Protein AF-A0A918AZ86-F1 (afdb_monomer_lite)

Organism: NCBI:txid66904

Radius of gyration: 16.47 Å; chains: 1; bounding box: 36×24×50 Å

Foldseek 3Di:
DPPVLVVVLVVLVVVLLVLVVVLVVVCLVPQPLQDDPKDWDWDWDWDQDPQRKIKTKTWIKIWGAPDPPRPFTKIWIFIWMWIGHVQFIKTKTFTKIAGCQDFDPRHHGIDTQDMDIDTRHHPVVRSVSSVVVSVVCSPDPCRPPRSSVPPD

Sequence (152 aa):
MAHDDVLTFLRELDRLHDRLGRHTSELLLHTDGLGDDRELLHELRTDRRDDDAVRVTLLHRFVVPLAPGGEETHEVDFTAAVTVAEGSCTARVAVDVHLDAPVAALPEGPSVLWERRADGVDLDGALRFLASAVEELHGLEDPFGPLTTHHQ

Secondary structure (DSSP, 8-state):
--HHHHHHHHHHHHHHHHHHHHHHHHHHHH-GGG-TT-EEEEEEEEEE-TTS-EEEEEEEEEEEESSTTSSSEEEEEEEEEEEEETTEEEEEEEEEEEESS-BTTBPSEEEEEEEEEEEEE-HHHHHHHHHHHHHHHHT-S-SSGGGGGS--

pLDDT: mean 89.93, std 9.93, range [38.69, 98.5]

Structure (mmCIF, N/CA/C/O backbone):
data_AF-A0A918AZ86-F1
#
_entry.id   AF-A0A918AZ86-F1
#
loop_
_atom_site.group_PDB
_atom_site.id
_atom_site.type_symbol
_atom_site.label_atom_id
_atom_site.label_alt_id
_atom_site.label_comp_id
_atom_site.label_asym_id
_atom_site.label_entity_id
_atom_site.label_seq_id
_atom_site.pdbx_PDB_ins_code
_atom_site.Cartn_x
_atom_site.Cartn_y
_atom_site.Cartn_z
_atom_site.occupancy
_atom_site.B_iso_or_equiv
_atom_site.auth_seq_id
_atom_site.auth_comp_id
_atom_site.auth_asym_id
_atom_site.auth_atom_id
_atom_site.pdbx_PDB_model_num
ATOM 1 N N . MET A 1 1 ? -8.107 -3.233 24.195 1.00 62.75 1 MET A N 1
ATOM 2 C CA . MET A 1 1 ? -8.988 -3.866 23.193 1.00 62.75 1 MET A CA 1
ATOM 3 C C . MET A 1 1 ? -9.646 -5.075 23.814 1.00 62.75 1 MET A C 1
ATOM 5 O O . MET A 1 1 ? -8.964 -5.817 24.517 1.00 62.75 1 MET A O 1
ATOM 9 N N . ALA A 1 2 ? -10.945 -5.250 23.591 1.00 75.62 2 ALA A N 1
ATOM 10 C CA . ALA A 1 2 ? -11.615 -6.500 23.915 1.00 75.62 2 ALA A CA 1
ATOM 11 C C . ALA A 1 2 ? -11.143 -7.602 22.947 1.00 75.62 2 ALA A C 1
ATOM 13 O O . ALA A 1 2 ? -10.646 -7.317 21.859 1.00 75.62 2 ALA A O 1
ATOM 14 N N . HIS A 1 3 ? -11.274 -8.869 23.341 1.00 76.88 3 HIS A N 1
ATOM 15 C CA . HIS A 1 3 ? -10.870 -10.010 22.510 1.00 76.88 3 HIS A CA 1
ATOM 16 C C . HIS A 1 3 ? -11.559 -10.010 21.130 1.00 76.88 3 HIS A C 1
ATOM 18 O O . HIS A 1 3 ? -10.922 -10.304 20.119 1.00 76.88 3 HIS A O 1
ATOM 24 N N . ASP A 1 4 ? -12.827 -9.598 21.085 1.00 82.69 4 ASP A N 1
ATOM 25 C CA . ASP A 1 4 ? -13.621 -9.520 1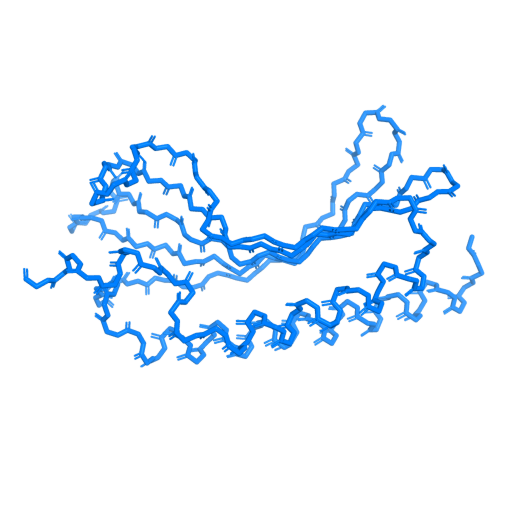9.854 1.00 82.69 4 ASP A CA 1
ATOM 26 C C . ASP A 1 4 ? -13.116 -8.440 18.882 1.00 82.69 4 ASP A C 1
ATOM 28 O O . ASP A 1 4 ? -13.157 -8.642 17.665 1.00 82.69 4 ASP A O 1
ATOM 32 N N . ASP A 1 5 ? -12.566 -7.335 19.399 1.00 80.50 5 ASP A N 1
ATOM 33 C CA . ASP A 1 5 ? -11.978 -6.267 18.579 1.00 80.50 5 ASP A CA 1
ATOM 34 C C . ASP A 1 5 ? -10.735 -6.781 17.843 1.00 80.50 5 ASP A C 1
ATOM 36 O O . ASP A 1 5 ? -10.550 -6.524 16.656 1.00 80.50 5 ASP A O 1
ATOM 40 N N . VAL A 1 6 ? -9.903 -7.568 18.536 1.00 84.75 6 VAL A N 1
ATOM 41 C CA . VAL A 1 6 ? -8.686 -8.165 17.964 1.00 84.75 6 VAL A CA 1
ATOM 42 C C . VAL A 1 6 ? -9.037 -9.193 16.891 1.00 84.75 6 VAL A C 1
ATOM 44 O O . VAL A 1 6 ? -8.425 -9.206 15.826 1.00 84.75 6 VAL A O 1
ATOM 47 N N . LEU A 1 7 ? -10.037 -10.044 17.133 1.00 88.56 7 LEU A N 1
ATOM 48 C CA . LEU A 1 7 ? -10.481 -11.015 16.131 1.00 88.56 7 LEU A CA 1
ATOM 49 C C . LEU A 1 7 ? -11.070 -10.337 14.893 1.00 88.56 7 LEU A C 1
ATOM 51 O O . LEU A 1 7 ? -10.826 -10.789 13.775 1.00 88.56 7 LEU A O 1
ATOM 55 N N . THR A 1 8 ? -11.838 -9.265 15.082 1.00 88.69 8 THR A N 1
ATOM 56 C CA . THR A 1 8 ? -12.390 -8.476 13.974 1.00 88.69 8 THR A CA 1
ATOM 57 C C . THR A 1 8 ? -11.266 -7.837 13.168 1.00 88.69 8 THR A C 1
ATOM 59 O O . THR A 1 8 ? -11.220 -8.000 11.954 1.00 88.69 8 THR A O 1
ATOM 62 N N . PHE A 1 9 ? -10.304 -7.216 13.848 1.00 90.62 9 PHE A N 1
ATOM 63 C CA . PHE A 1 9 ? -9.119 -6.632 13.232 1.00 90.62 9 PHE A CA 1
ATOM 64 C C . PHE A 1 9 ? -8.341 -7.633 12.371 1.00 90.62 9 PHE A C 1
ATOM 66 O O . PHE A 1 9 ? -8.083 -7.368 11.200 1.00 90.62 9 PHE A O 1
ATOM 73 N N . LEU A 1 10 ? -8.014 -8.807 12.920 1.00 91.50 10 LEU A N 1
ATOM 74 C CA . LEU A 1 10 ? -7.269 -9.835 12.191 1.00 91.50 10 LEU A CA 1
ATOM 75 C C . LEU A 1 10 ? -8.037 -10.349 10.967 1.00 91.50 10 LEU A C 1
ATOM 77 O O . LEU A 1 10 ? -7.436 -10.562 9.921 1.00 91.50 10 LEU A O 1
ATOM 81 N N . ARG A 1 11 ? -9.362 -10.510 11.072 1.00 93.38 11 ARG A N 1
ATOM 82 C CA . ARG A 1 11 ? -10.206 -10.927 9.941 1.00 93.38 11 ARG A CA 1
ATOM 83 C C . ARG A 1 11 ? -10.263 -9.880 8.836 1.00 93.38 11 ARG A C 1
ATOM 85 O O . ARG A 1 11 ? -10.269 -10.245 7.666 1.00 93.38 11 ARG A O 1
ATOM 92 N N . GLU A 1 12 ? -10.339 -8.601 9.188 1.00 93.81 12 GLU A N 1
ATOM 93 C CA . GLU A 1 12 ? -10.327 -7.535 8.186 1.00 93.81 12 GLU A CA 1
ATOM 94 C C . GLU A 1 12 ? -8.958 -7.423 7.509 1.00 93.81 12 GLU A C 1
ATOM 96 O O . GLU A 1 12 ? -8.897 -7.294 6.290 1.00 93.81 12 GLU A O 1
ATOM 101 N N . LEU A 1 13 ? -7.858 -7.566 8.255 1.00 93.50 13 LEU A N 1
ATOM 102 C CA . LEU A 1 13 ? -6.519 -7.614 7.661 1.00 93.50 13 LEU A CA 1
ATOM 103 C C . LEU A 1 13 ? -6.340 -8.792 6.699 1.00 93.50 13 LEU A C 1
ATOM 105 O O . LEU A 1 13 ? -5.815 -8.595 5.609 1.00 93.50 13 LEU A O 1
ATOM 109 N N . ASP A 1 14 ? -6.800 -9.985 7.074 1.00 93.38 14 ASP A N 1
ATOM 110 C CA . ASP A 1 14 ? -6.757 -11.183 6.227 1.00 93.38 14 ASP A CA 1
ATOM 111 C C . ASP A 1 14 ? -7.518 -10.963 4.906 1.00 93.38 14 ASP A C 1
ATOM 113 O O . ASP A 1 14 ? -6.984 -11.168 3.818 1.00 93.38 14 ASP A O 1
ATOM 117 N N . ARG A 1 15 ? -8.728 -10.390 4.980 1.00 95.06 15 ARG A N 1
ATOM 118 C CA . ARG A 1 15 ? -9.521 -10.027 3.791 1.00 95.06 15 ARG A CA 1
ATOM 119 C C . ARG A 1 15 ? -8.824 -9.006 2.896 1.00 95.06 15 ARG A C 1
ATOM 121 O O . ARG A 1 15 ? -8.912 -9.108 1.671 1.00 95.06 15 ARG A O 1
ATOM 128 N N . LEU A 1 16 ? -8.182 -7.999 3.486 1.00 95.44 16 LEU A N 1
ATOM 129 C CA . LEU A 1 16 ? -7.429 -6.989 2.740 1.00 95.44 16 LEU A CA 1
ATOM 130 C C . LEU A 1 16 ? -6.195 -7.604 2.077 1.00 95.44 16 LEU A C 1
ATOM 132 O O . LEU A 1 16 ? -5.906 -7.277 0.926 1.00 95.44 16 LEU A O 1
ATOM 136 N N . HIS A 1 17 ? -5.513 -8.516 2.769 1.00 94.00 17 HIS A N 1
ATOM 137 C CA . HIS A 1 17 ? -4.347 -9.219 2.247 1.00 94.00 17 HIS A CA 1
ATOM 138 C C . HIS A 1 17 ? -4.715 -10.086 1.046 1.00 94.00 17 HIS A C 1
ATOM 140 O O . HIS A 1 17 ? -4.077 -9.981 0.003 1.00 94.00 17 HIS A O 1
ATOM 146 N N . ASP A 1 18 ? -5.803 -10.851 1.140 1.00 94.56 18 ASP A N 1
ATOM 147 C CA . ASP A 1 18 ? -6.318 -11.656 0.030 1.00 94.56 18 ASP A CA 1
ATOM 148 C C . ASP A 1 18 ? -6.724 -10.798 -1.174 1.00 94.56 18 ASP A C 1
ATOM 150 O O . ASP A 1 18 ? -6.485 -11.167 -2.328 1.00 94.56 18 ASP A O 1
ATOM 154 N N . ARG A 1 19 ? -7.348 -9.640 -0.925 1.00 94.56 19 ARG A N 1
ATOM 155 C CA . ARG A 1 19 ? -7.754 -8.704 -1.982 1.00 94.56 19 ARG A CA 1
ATOM 156 C C . ARG A 1 19 ? -6.553 -8.112 -2.708 1.00 94.56 19 ARG A C 1
ATOM 158 O O . ARG A 1 19 ? -6.515 -8.159 -3.938 1.00 94.56 19 ARG A O 1
ATOM 165 N N . LEU A 1 20 ? -5.573 -7.601 -1.964 1.00 94.06 20 LEU A N 1
ATOM 166 C CA . LEU A 1 20 ? -4.324 -7.101 -2.537 1.00 94.06 20 LEU A CA 1
ATOM 167 C C . LEU A 1 20 ? -3.541 -8.217 -3.230 1.00 94.06 20 LEU A C 1
ATOM 169 O O . LEU A 1 20 ? -3.019 -8.006 -4.320 1.00 94.06 20 LEU A O 1
ATOM 173 N N . GLY A 1 21 ? -3.508 -9.416 -2.648 1.00 93.31 21 GLY A N 1
ATOM 174 C CA . GLY A 1 21 ? -2.845 -10.593 -3.206 1.00 93.31 21 GLY A CA 1
ATOM 175 C C . GLY A 1 21 ? -3.419 -10.979 -4.556 1.00 93.31 21 GLY A C 1
ATOM 176 O O . GLY A 1 21 ? -2.672 -11.129 -5.520 1.00 93.31 21 GLY A O 1
ATOM 177 N N . ARG A 1 22 ? -4.748 -11.053 -4.657 1.00 93.75 22 ARG A N 1
ATOM 178 C CA . ARG A 1 22 ? -5.426 -11.316 -5.928 1.00 93.75 22 ARG A CA 1
ATOM 179 C C . ARG A 1 22 ? -5.138 -10.230 -6.955 1.00 93.75 22 ARG A C 1
ATOM 181 O O . ARG A 1 22 ? -4.719 -10.557 -8.056 1.00 93.75 22 ARG A O 1
ATOM 188 N N . HIS A 1 23 ? -5.317 -8.966 -6.582 1.00 93.81 23 HIS A N 1
ATOM 189 C CA . HIS A 1 23 ? -5.117 -7.847 -7.497 1.00 93.81 23 HIS A CA 1
ATOM 190 C C . HIS A 1 23 ? -3.676 -7.785 -8.023 1.00 93.81 23 HIS A C 1
ATOM 192 O O . HIS A 1 23 ? -3.449 -7.720 -9.225 1.00 93.81 23 HIS A O 1
ATOM 198 N N . THR A 1 24 ? -2.684 -7.886 -7.138 1.00 93.31 24 THR A N 1
ATOM 199 C CA . THR A 1 24 ? -1.269 -7.889 -7.540 1.00 93.31 24 THR A CA 1
ATOM 200 C C . THR A 1 24 ? -0.896 -9.134 -8.344 1.00 93.31 24 THR A C 1
ATOM 202 O O . THR A 1 24 ? -0.132 -9.031 -9.296 1.00 93.31 24 THR A O 1
ATOM 205 N N . SER A 1 25 ? -1.491 -10.295 -8.066 1.00 92.56 25 SER A N 1
ATOM 206 C CA . SER A 1 25 ? -1.305 -11.483 -8.913 1.00 92.56 25 SER A CA 1
ATOM 207 C C . SER A 1 25 ? -1.894 -11.292 -10.315 1.00 92.56 25 SE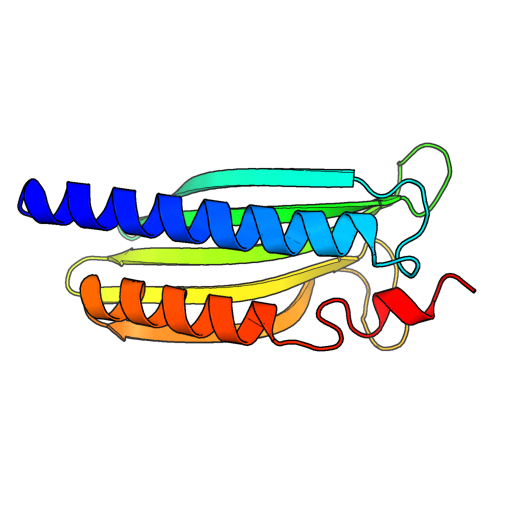R A C 1
ATOM 209 O O . SER A 1 25 ? -1.280 -11.692 -11.300 1.00 92.56 25 SER A O 1
ATOM 211 N N . GLU A 1 26 ? -3.064 -10.660 -10.432 1.00 91.31 26 GLU A N 1
ATOM 212 C CA . GLU A 1 26 ? -3.663 -10.314 -11.727 1.00 91.31 26 GLU A CA 1
ATOM 213 C C . GLU A 1 26 ? -2.769 -9.332 -12.496 1.00 91.31 26 GLU A C 1
ATOM 215 O O . GLU A 1 26 ? -2.488 -9.547 -13.675 1.00 91.31 26 GLU A O 1
ATOM 220 N N . LEU A 1 27 ? -2.237 -8.311 -11.819 1.00 90.25 27 LEU A N 1
ATOM 221 C CA . LEU A 1 27 ? -1.270 -7.383 -12.405 1.00 90.25 27 LEU A CA 1
ATOM 222 C C . LEU A 1 27 ? 0.010 -8.093 -12.862 1.00 90.25 27 LEU A C 1
ATOM 224 O O . LEU A 1 27 ? 0.501 -7.792 -13.947 1.00 90.25 27 LEU A O 1
ATOM 228 N N . LEU A 1 28 ? 0.522 -9.064 -12.100 1.00 86.62 28 LEU A N 1
ATOM 229 C CA . LEU A 1 28 ? 1.687 -9.857 -12.499 1.00 86.62 28 LEU A CA 1
ATOM 230 C C . LEU A 1 28 ? 1.438 -10.605 -13.810 1.00 86.62 28 LEU A C 1
ATOM 232 O O . LEU A 1 28 ? 2.326 -10.652 -14.656 1.00 86.62 28 LEU A O 1
ATOM 236 N N . LEU A 1 29 ? 0.243 -11.167 -13.988 1.00 85.12 29 LEU A N 1
ATOM 237 C CA . LEU A 1 29 ? -0.114 -11.969 -15.159 1.00 85.12 29 LEU A CA 1
ATOM 238 C C . LEU A 1 29 ? -0.452 -11.135 -16.400 1.00 85.12 29 LEU A C 1
ATOM 240 O O . LEU A 1 29 ? -0.353 -11.652 -17.510 1.00 85.12 29 LEU A O 1
ATOM 244 N N . HIS A 1 30 ? -0.886 -9.886 -16.222 1.00 81.69 30 HIS A N 1
ATOM 245 C CA . HIS A 1 30 ? -1.458 -9.077 -17.304 1.00 81.69 30 HIS A CA 1
ATOM 246 C C . HIS A 1 30 ? -0.693 -7.786 -17.615 1.00 81.69 30 HIS A C 1
ATOM 248 O O . HIS A 1 30 ? -0.992 -7.134 -18.614 1.00 81.69 30 HIS A O 1
ATOM 254 N N . THR A 1 31 ? 0.292 -7.410 -16.797 1.00 78.25 31 THR A N 1
ATOM 255 C CA . THR A 1 31 ? 1.120 -6.222 -17.042 1.00 78.25 31 THR A CA 1
ATOM 256 C C . THR A 1 31 ? 2.378 -6.596 -17.814 1.00 78.25 31 THR A C 1
ATOM 258 O O . THR A 1 31 ? 3.415 -6.870 -17.220 1.00 78.25 31 THR A O 1
ATOM 261 N N . ASP A 1 32 ? 2.320 -6.557 -19.142 1.00 70.31 32 ASP A N 1
ATOM 262 C CA . ASP A 1 32 ? 3.489 -6.845 -19.993 1.00 70.31 32 ASP A CA 1
ATOM 263 C C . ASP A 1 32 ? 4.584 -5.761 -19.910 1.00 70.31 32 ASP A C 1
ATOM 265 O O . ASP A 1 32 ? 5.728 -5.984 -20.296 1.00 70.31 32 ASP A O 1
ATOM 269 N N . GLY A 1 33 ? 4.256 -4.583 -19.368 1.00 72.50 33 GLY A N 1
ATOM 270 C CA . GLY A 1 33 ? 5.140 -3.416 -19.339 1.00 72.50 33 GLY A CA 1
ATOM 271 C C . GLY A 1 33 ? 6.301 -3.468 -18.342 1.00 72.50 33 GLY A C 1
ATOM 272 O O . GLY A 1 33 ? 7.101 -2.547 -18.358 1.00 72.50 33 GLY A O 1
ATOM 273 N N . LEU A 1 34 ? 6.404 -4.487 -17.481 1.00 74.38 34 LEU A N 1
ATOM 274 C CA . LEU A 1 34 ? 7.433 -4.582 -16.426 1.00 74.38 34 LEU A CA 1
ATOM 275 C C . LEU A 1 34 ? 8.540 -5.609 -16.729 1.00 74.38 34 LEU A C 1
ATOM 277 O O . LEU A 1 34 ? 9.335 -5.927 -15.851 1.00 74.38 34 LEU A O 1
ATOM 281 N N . GLY A 1 35 ? 8.576 -6.161 -17.945 1.00 74.81 35 GLY A N 1
ATOM 282 C CA . GLY A 1 35 ? 9.545 -7.190 -18.339 1.00 74.81 35 GLY A CA 1
ATOM 283 C C . GLY A 1 35 ? 9.207 -8.596 -17.824 1.00 74.81 35 GLY A C 1
ATOM 284 O O . GLY A 1 35 ? 8.423 -8.766 -16.891 1.00 74.81 35 GLY A O 1
ATOM 285 N N . ASP A 1 36 ? 9.767 -9.620 -18.468 1.00 76.81 36 ASP A N 1
ATOM 286 C CA . ASP A 1 36 ? 9.349 -11.021 -18.288 1.00 76.81 36 ASP A CA 1
ATOM 287 C C . ASP A 1 36 ? 9.884 -11.682 -17.005 1.00 76.81 36 ASP A C 1
ATOM 289 O O . ASP A 1 36 ? 9.255 -12.600 -16.484 1.00 76.81 36 ASP A O 1
ATOM 293 N N . ASP A 1 37 ? 11.002 -11.192 -16.462 1.00 81.50 37 ASP A N 1
ATOM 294 C CA . ASP A 1 37 ? 11.682 -11.769 -15.288 1.00 81.50 37 ASP A CA 1
ATOM 295 C C . ASP A 1 37 ? 11.206 -11.168 -13.950 1.00 81.50 37 ASP A C 1
ATOM 297 O O . ASP A 1 37 ? 11.876 -11.278 -12.923 1.00 81.50 37 ASP A O 1
ATOM 301 N N . ARG A 1 38 ? 10.056 -10.489 -13.955 1.00 85.69 38 ARG A N 1
ATOM 302 C CA . ARG A 1 38 ? 9.479 -9.857 -12.764 1.00 85.69 38 ARG A CA 1
ATOM 303 C C . ARG A 1 38 ? 8.984 -10.892 -11.751 1.00 85.69 38 ARG A C 1
ATOM 305 O O . ARG A 1 38 ? 8.300 -11.856 -12.100 1.00 85.69 38 ARG A O 1
ATOM 312 N N . GLU A 1 39 ? 9.247 -10.637 -10.476 1.00 91.06 39 GLU A N 1
ATOM 313 C CA . GLU A 1 39 ? 8.794 -11.470 -9.360 1.00 91.06 39 GLU A CA 1
ATOM 314 C C . GLU A 1 39 ? 7.775 -10.729 -8.493 1.00 91.06 39 GLU A C 1
ATOM 316 O O . GLU A 1 39 ? 7.803 -9.503 -8.406 1.00 91.06 39 GLU A O 1
ATOM 321 N N . LEU A 1 40 ? 6.888 -11.475 -7.827 1.00 93.06 40 LEU A N 1
ATOM 322 C CA . LEU A 1 40 ? 5.919 -10.939 -6.871 1.00 93.06 40 LEU A CA 1
ATOM 323 C C . LEU A 1 40 ? 6.085 -11.620 -5.513 1.00 93.06 40 LEU A C 1
ATOM 325 O O . LEU A 1 40 ? 5.984 -12.842 -5.395 1.00 93.06 40 LEU A O 1
ATOM 329 N N . LEU A 1 41 ? 6.297 -10.809 -4.483 1.00 94.25 41 LEU A N 1
ATOM 330 C CA . LEU A 1 41 ? 6.423 -11.228 -3.093 1.00 94.25 41 LEU A CA 1
ATOM 331 C C . LEU A 1 41 ? 5.235 -10.718 -2.279 1.00 94.25 41 LEU A C 1
ATOM 333 O O . LEU A 1 41 ? 4.747 -9.608 -2.491 1.00 94.25 41 LEU A O 1
ATOM 337 N N . HIS A 1 42 ? 4.795 -11.517 -1.311 1.00 94.12 42 HIS A N 1
ATOM 338 C CA . HIS A 1 42 ? 3.700 -11.187 -0.404 1.00 94.12 42 HIS A CA 1
ATOM 339 C C . HIS A 1 42 ? 4.173 -11.305 1.037 1.00 94.12 42 HIS A C 1
ATOM 341 O O . HIS A 1 42 ? 4.733 -12.330 1.425 1.00 94.12 42 HIS A O 1
ATOM 347 N N . GLU A 1 43 ? 3.929 -10.277 1.841 1.00 94.44 43 GLU A N 1
ATOM 348 C CA . GLU A 1 43 ? 4.397 -10.243 3.218 1.00 94.44 43 GLU A CA 1
ATOM 349 C C . GLU A 1 43 ? 3.417 -9.517 4.144 1.00 94.44 43 GLU A C 1
ATOM 351 O O . GLU A 1 43 ? 2.849 -8.479 3.806 1.00 94.44 43 GLU A O 1
ATOM 356 N N . LEU A 1 44 ? 3.256 -10.057 5.351 1.00 93.50 44 LEU A N 1
ATOM 357 C CA . LEU A 1 44 ? 2.613 -9.394 6.479 1.00 93.50 44 LEU A CA 1
ATOM 358 C C . LEU A 1 44 ? 3.702 -9.009 7.482 1.00 93.50 44 LEU A C 1
ATOM 360 O O . LEU A 1 44 ? 4.287 -9.873 8.134 1.00 93.50 44 LEU A O 1
ATOM 364 N N . ARG A 1 45 ? 3.950 -7.709 7.632 1.00 94.56 45 ARG A N 1
ATOM 365 C CA . ARG A 1 45 ? 4.933 -7.159 8.573 1.00 94.56 45 ARG A CA 1
ATOM 366 C C . ARG A 1 45 ? 4.244 -6.577 9.792 1.00 94.56 45 ARG A C 1
ATOM 368 O O . ARG A 1 45 ? 3.196 -5.943 9.679 1.00 94.56 45 ARG A O 1
ATOM 375 N N . THR A 1 46 ? 4.842 -6.779 10.960 1.00 94.06 46 THR A N 1
ATOM 376 C CA . THR A 1 46 ? 4.430 -6.118 12.201 1.00 94.06 46 THR A CA 1
ATOM 377 C C . THR A 1 46 ? 5.651 -5.500 12.857 1.00 94.06 46 THR A C 1
ATOM 379 O O . THR A 1 46 ? 6.547 -6.218 13.291 1.00 94.06 46 THR A O 1
ATOM 382 N N . ASP A 1 47 ? 5.652 -4.178 12.960 1.00 94.75 47 ASP A N 1
ATOM 383 C CA . ASP A 1 47 ? 6.760 -3.399 13.495 1.00 94.75 47 ASP A CA 1
ATOM 384 C C . ASP A 1 47 ? 6.299 -2.625 14.728 1.00 94.75 47 ASP A C 1
ATOM 386 O O . ASP A 1 47 ? 5.268 -1.944 14.706 1.00 94.75 47 ASP A O 1
ATOM 390 N N . ARG A 1 48 ? 7.079 -2.695 15.807 1.00 92.12 48 ARG A N 1
ATOM 391 C CA . ARG A 1 48 ? 6.911 -1.798 16.954 1.00 92.12 48 ARG A CA 1
ATOM 392 C C . ARG A 1 48 ? 7.739 -0.542 16.712 1.00 92.12 48 ARG A C 1
ATOM 394 O O . ARG A 1 48 ? 8.913 -0.642 16.369 1.00 92.12 48 ARG A O 1
ATOM 401 N N . ARG A 1 49 ? 7.121 0.622 16.877 1.00 88.81 49 ARG A N 1
ATOM 402 C CA . ARG A 1 49 ? 7.766 1.929 16.743 1.00 88.81 49 ARG A CA 1
ATOM 403 C C . ARG A 1 49 ? 8.299 2.427 18.084 1.00 88.81 49 ARG A C 1
ATOM 405 O O . ARG A 1 49 ? 7.922 1.924 19.141 1.00 88.81 49 ARG A O 1
ATOM 412 N N . ASP A 1 50 ? 9.170 3.431 18.017 1.00 85.31 50 ASP A N 1
ATOM 413 C CA . ASP A 1 50 ? 9.822 4.038 19.186 1.00 85.31 50 ASP A CA 1
ATOM 414 C C . ASP A 1 50 ? 8.833 4.714 20.151 1.00 85.31 50 ASP A C 1
ATOM 416 O O . ASP A 1 50 ? 9.124 4.868 21.333 1.00 85.31 50 ASP A O 1
ATOM 420 N N . ASP A 1 51 ? 7.655 5.101 19.658 1.00 86.38 51 ASP A N 1
ATOM 421 C CA . ASP A 1 51 ? 6.546 5.694 20.413 1.00 86.38 51 ASP A CA 1
ATOM 422 C C . ASP A 1 51 ? 5.557 4.645 20.957 1.00 86.38 51 ASP A C 1
ATOM 424 O O . ASP A 1 51 ? 4.413 4.970 21.266 1.00 86.38 51 ASP A O 1
ATOM 428 N N . ASP A 1 52 ? 5.982 3.380 21.039 1.00 88.50 52 ASP A N 1
ATOM 429 C CA . ASP A 1 52 ? 5.165 2.216 21.402 1.00 88.50 52 ASP A CA 1
ATOM 430 C C . ASP A 1 52 ? 3.97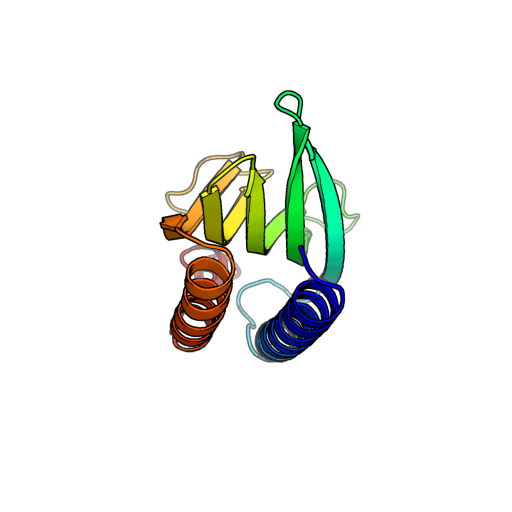8 1.927 20.466 1.00 88.50 52 ASP A C 1
ATOM 432 O O . ASP A 1 52 ? 3.221 0.978 20.704 1.00 88.50 52 ASP A O 1
ATOM 436 N N . ALA A 1 53 ? 3.839 2.663 19.360 1.00 93.19 53 ALA A N 1
ATOM 437 C CA . ALA A 1 53 ? 2.844 2.350 18.351 1.00 93.19 53 ALA A CA 1
ATOM 438 C C . ALA A 1 53 ? 3.192 1.041 17.630 1.00 93.19 53 ALA A C 1
ATOM 440 O O . ALA A 1 53 ? 4.357 0.710 17.390 1.00 93.19 53 ALA A O 1
ATOM 441 N N . VAL A 1 54 ? 2.166 0.294 17.234 1.00 94.69 54 VAL A N 1
ATOM 442 C CA . VAL A 1 54 ? 2.324 -0.941 16.460 1.00 94.69 54 VAL A CA 1
ATOM 443 C C . VAL A 1 54 ? 1.851 -0.690 15.042 1.00 94.69 54 VAL A C 1
ATOM 445 O O . VAL A 1 54 ? 0.688 -0.354 14.823 1.00 94.69 54 VAL A O 1
ATOM 448 N N . ARG A 1 55 ? 2.741 -0.869 14.069 1.00 96.25 55 ARG A N 1
ATOM 449 C CA . ARG A 1 55 ? 2.404 -0.845 12.649 1.00 96.25 55 ARG A CA 1
ATOM 450 C C . ARG A 1 55 ? 2.231 -2.265 12.141 1.00 96.25 55 ARG A C 1
ATOM 452 O O . ARG A 1 55 ? 3.147 -3.069 12.247 1.00 96.25 55 ARG A O 1
ATOM 459 N N . VAL A 1 56 ? 1.096 -2.536 11.517 1.00 96.69 56 VAL A N 1
ATOM 460 C CA . VAL A 1 56 ? 0.872 -3.736 10.713 1.00 96.69 56 VAL A CA 1
ATOM 461 C C . VAL A 1 56 ? 0.827 -3.319 9.250 1.00 96.69 56 VAL A C 1
ATOM 463 O O . VAL A 1 56 ? 0.116 -2.373 8.910 1.00 96.69 56 VAL A O 1
ATOM 466 N N . THR A 1 57 ? 1.599 -3.987 8.397 1.00 97.62 57 THR A N 1
ATOM 467 C CA . THR A 1 57 ? 1.699 -3.688 6.963 1.00 97.62 57 THR A CA 1
ATOM 468 C C . THR A 1 57 ? 1.476 -4.954 6.150 1.00 97.62 57 THR A C 1
ATOM 470 O O . THR A 1 57 ? 2.181 -5.941 6.332 1.00 97.62 57 THR A O 1
ATOM 473 N N . LEU A 1 58 ? 0.520 -4.896 5.232 1.00 97.69 58 LEU A N 1
ATOM 474 C CA . LEU A 1 58 ? 0.355 -5.832 4.129 1.00 97.69 58 LEU A CA 1
ATOM 475 C C . LEU A 1 58 ? 1.191 -5.298 2.972 1.00 97.69 58 LEU A C 1
ATOM 477 O O . LEU A 1 58 ? 0.939 -4.183 2.515 1.00 97.69 58 LEU A O 1
ATOM 481 N N . LEU A 1 59 ? 2.196 -6.052 2.548 1.00 96.94 59 LEU A N 1
ATOM 482 C CA . LEU A 1 59 ? 3.119 -5.687 1.483 1.00 96.94 59 LEU A CA 1
ATOM 483 C C . LEU A 1 59 ? 3.008 -6.692 0.340 1.00 96.94 59 LEU A C 1
ATOM 485 O O . LEU A 1 59 ? 3.118 -7.899 0.546 1.00 96.94 59 LEU A O 1
ATOM 489 N N . HIS A 1 60 ? 2.830 -6.173 -0.867 1.00 97.25 60 HIS A N 1
ATOM 490 C CA . HIS A 1 60 ? 2.866 -6.933 -2.104 1.00 97.25 60 HIS A CA 1
ATOM 491 C C . HIS A 1 60 ? 3.880 -6.251 -3.022 1.00 97.25 60 HIS A C 1
ATOM 493 O O . HIS A 1 60 ? 3.631 -5.148 -3.503 1.00 97.25 60 HIS A O 1
ATOM 499 N N . ARG A 1 61 ? 5.048 -6.870 -3.189 1.00 96.44 61 ARG A N 1
ATOM 500 C CA . ARG A 1 61 ? 6.215 -6.266 -3.834 1.00 96.44 61 ARG A CA 1
ATOM 501 C C . ARG A 1 61 ? 6.484 -6.908 -5.178 1.00 96.44 61 ARG A C 1
ATOM 503 O O . ARG A 1 61 ? 6.722 -8.111 -5.233 1.00 96.44 61 ARG A O 1
ATOM 510 N N . PHE A 1 62 ? 6.530 -6.093 -6.219 1.00 94.62 62 PHE A N 1
ATOM 511 C CA . PHE A 1 62 ? 7.134 -6.468 -7.485 1.00 94.62 62 PHE A CA 1
ATOM 512 C C . PHE A 1 62 ? 8.626 -6.191 -7.438 1.00 94.62 62 PHE A C 1
ATOM 514 O O . PHE A 1 62 ? 9.020 -5.092 -7.059 1.00 94.62 62 PHE A O 1
ATOM 521 N N . VAL A 1 63 ? 9.434 -7.164 -7.843 1.00 93.19 63 VAL A N 1
ATOM 522 C CA . VAL A 1 63 ? 10.867 -6.986 -8.085 1.00 93.19 63 VAL A CA 1
ATOM 523 C C . VAL A 1 63 ? 11.093 -7.128 -9.581 1.00 93.19 63 VAL A C 1
ATOM 525 O O . VAL A 1 63 ? 10.746 -8.152 -10.167 1.00 93.19 63 VAL A O 1
ATOM 528 N N . VAL A 1 64 ? 11.635 -6.086 -10.201 1.00 90.38 64 VAL A N 1
ATOM 529 C CA . VAL A 1 64 ? 11.856 -5.990 -11.645 1.00 90.38 64 VAL A CA 1
ATOM 530 C C . VAL A 1 64 ? 13.360 -5.902 -11.906 1.00 90.38 64 VAL A C 1
ATOM 532 O O . VAL A 1 64 ? 13.956 -4.853 -11.654 1.00 90.38 64 VAL A O 1
ATOM 535 N N . PRO A 1 65 ? 14.004 -6.980 -12.378 1.00 88.06 65 PRO A N 1
ATOM 536 C CA . PRO A 1 65 ? 15.424 -6.958 -12.714 1.00 88.06 65 PRO A CA 1
ATOM 537 C C . PRO A 1 65 ? 15.720 -6.029 -13.897 1.00 88.06 65 PRO A C 1
ATOM 539 O O . PRO A 1 65 ? 15.020 -6.062 -14.908 1.00 88.06 65 PRO A O 1
ATOM 542 N N . LEU A 1 66 ? 16.796 -5.242 -13.804 1.00 83.94 66 LEU A N 1
ATOM 543 C CA . LEU A 1 66 ? 17.249 -4.376 -14.904 1.00 83.94 66 LEU A CA 1
ATOM 544 C C . LEU A 1 66 ? 18.214 -5.066 -15.865 1.00 83.94 66 LEU A C 1
ATOM 546 O O . LEU A 1 66 ? 18.327 -4.683 -17.030 1.00 83.94 66 LEU A O 1
ATOM 550 N N . ALA A 1 67 ? 18.917 -6.086 -15.381 1.00 78.88 67 ALA A N 1
ATOM 551 C CA . ALA A 1 67 ? 19.880 -6.841 -16.159 1.00 78.88 67 ALA A CA 1
ATOM 552 C C . ALA A 1 67 ? 19.827 -8.337 -15.810 1.00 78.88 67 ALA A C 1
ATOM 554 O O . ALA A 1 67 ? 19.536 -8.701 -14.663 1.00 78.88 67 ALA A O 1
ATOM 555 N N . PRO A 1 68 ? 20.180 -9.219 -16.766 1.00 69.31 68 PRO A N 1
ATOM 556 C CA . PRO A 1 68 ? 20.359 -10.638 -16.491 1.00 69.31 68 PRO A CA 1
ATOM 557 C C . PRO A 1 68 ? 21.429 -10.830 -15.408 1.00 69.31 68 PRO A C 1
ATOM 559 O O . PRO A 1 68 ? 22.595 -10.502 -15.622 1.00 69.31 68 PRO A O 1
ATOM 562 N N . GLY A 1 69 ? 21.036 -11.356 -14.248 1.00 69.81 69 GLY A N 1
ATOM 563 C CA . GLY A 1 69 ? 21.921 -11.524 -13.088 1.00 69.81 69 GLY A CA 1
ATOM 564 C C . GLY A 1 69 ? 21.460 -10.796 -11.823 1.00 69.81 69 GLY A C 1
ATOM 565 O O . GLY A 1 69 ? 21.949 -11.137 -10.751 1.00 69.81 69 GLY A O 1
ATOM 566 N N . GLY A 1 70 ? 20.492 -9.875 -11.926 1.00 64.88 70 GLY A N 1
ATOM 567 C CA . GLY A 1 70 ? 19.739 -9.349 -10.778 1.00 64.88 70 GLY A CA 1
ATOM 568 C C . GLY A 1 70 ? 20.521 -8.461 -9.805 1.00 64.88 70 GLY A C 1
ATOM 569 O O . GLY A 1 70 ? 20.096 -8.316 -8.665 1.00 64.88 70 GLY A O 1
ATOM 570 N N . GLU A 1 71 ? 21.659 -7.892 -10.214 1.00 77.38 71 GLU A N 1
ATOM 571 C CA . GLU A 1 71 ? 22.428 -6.979 -9.348 1.00 77.38 71 GLU A CA 1
ATOM 572 C C . GLU A 1 71 ? 21.731 -5.622 -9.154 1.00 77.38 71 GLU A C 1
ATOM 574 O O . GLU A 1 71 ? 21.894 -5.010 -8.103 1.00 77.38 71 GLU A O 1
ATOM 579 N N . GLU A 1 72 ? 20.931 -5.190 -10.133 1.00 84.38 72 GLU A N 1
ATOM 580 C CA . GLU A 1 72 ? 20.129 -3.963 -10.086 1.00 84.38 72 GLU A CA 1
ATOM 581 C C . GLU A 1 72 ? 18.655 -4.300 -10.332 1.00 84.38 72 GLU A C 1
ATOM 583 O O . GLU A 1 72 ? 18.310 -5.039 -11.267 1.00 84.38 72 GLU A O 1
ATOM 588 N N . THR A 1 73 ? 17.780 -3.753 -9.492 1.00 90.00 73 THR A N 1
ATOM 589 C CA . THR A 1 73 ? 16.344 -4.024 -9.510 1.00 90.00 73 THR A CA 1
ATOM 590 C C . THR A 1 73 ? 15.519 -2.755 -9.307 1.00 90.00 73 THR A C 1
ATOM 592 O O . THR A 1 73 ? 15.946 -1.756 -8.734 1.00 90.00 73 THR A O 1
ATOM 595 N N . HIS A 1 74 ? 14.293 -2.766 -9.802 1.00 92.62 74 HIS A N 1
ATOM 596 C CA . HIS A 1 74 ? 13.267 -1.825 -9.380 1.00 92.62 74 HIS A CA 1
ATOM 597 C C . HIS A 1 74 ? 12.274 -2.559 -8.496 1.00 92.62 74 HIS A C 1
ATOM 599 O O . HIS A 1 74 ? 11.817 -3.648 -8.843 1.00 92.62 74 HIS A O 1
ATOM 605 N N . GLU A 1 75 ? 11.922 -1.961 -7.365 1.00 95.00 75 GLU A N 1
ATOM 606 C CA . GLU A 1 75 ? 10.900 -2.498 -6.477 1.00 95.00 75 GLU A CA 1
ATOM 607 C C . GLU A 1 75 ? 9.642 -1.638 -6.552 1.00 95.00 75 GLU A C 1
ATOM 609 O O . GLU A 1 75 ? 9.719 -0.416 -6.418 1.00 95.00 75 GLU A O 1
ATOM 614 N N . VAL A 1 76 ? 8.479 -2.266 -6.726 1.00 95.69 76 VAL A N 1
ATOM 615 C CA . VAL A 1 76 ? 7.175 -1.595 -6.634 1.00 95.69 76 VAL A CA 1
ATOM 616 C C . VAL A 1 76 ? 6.356 -2.245 -5.530 1.00 95.69 76 VAL A C 1
ATOM 618 O O . VAL A 1 76 ? 5.966 -3.406 -5.628 1.00 95.69 76 VAL A O 1
ATOM 621 N N . ASP A 1 77 ? 6.071 -1.477 -4.490 1.00 97.19 77 ASP A N 1
ATOM 622 C CA . ASP A 1 77 ? 5.435 -1.924 -3.263 1.00 97.19 77 ASP A CA 1
ATOM 623 C C . ASP A 1 77 ? 3.985 -1.449 -3.203 1.00 97.19 77 ASP A C 1
ATOM 625 O O . ASP A 1 77 ? 3.697 -0.272 -2.987 1.00 97.19 77 ASP A O 1
ATOM 629 N N . PHE A 1 78 ? 3.055 -2.389 -3.307 1.00 97.75 78 PHE A N 1
ATOM 630 C CA . PHE A 1 78 ? 1.648 -2.172 -3.001 1.00 97.75 78 PHE A CA 1
ATOM 631 C C . PHE A 1 78 ? 1.459 -2.434 -1.512 1.00 97.75 78 PHE A C 1
ATOM 633 O O . PHE A 1 78 ? 1.586 -3.570 -1.043 1.00 97.75 7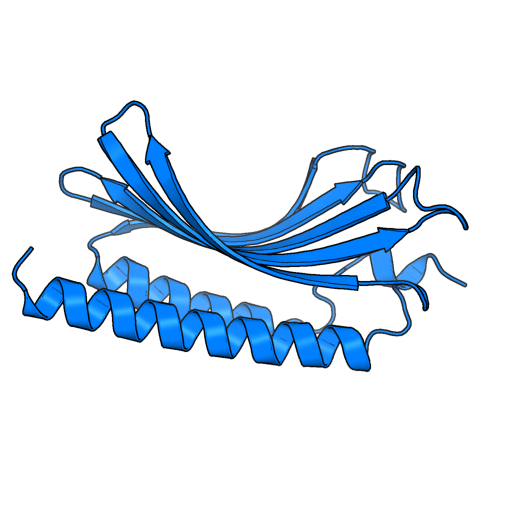8 PHE A O 1
ATOM 640 N N . THR A 1 79 ? 1.181 -1.377 -0.752 1.00 97.69 79 THR A N 1
ATOM 641 C CA . THR A 1 79 ? 1.072 -1.459 0.704 1.00 97.69 79 THR A CA 1
ATOM 642 C C . THR A 1 79 ? -0.304 -1.061 1.202 1.00 97.69 79 THR A C 1
ATOM 644 O O . THR A 1 79 ? -0.873 -0.068 0.761 1.00 97.69 79 THR A O 1
ATOM 647 N N . ALA A 1 80 ? -0.808 -1.800 2.189 1.00 98.12 80 ALA A N 1
ATOM 648 C CA . ALA A 1 80 ? -1.868 -1.352 3.084 1.00 98.12 80 ALA A CA 1
ATOM 649 C C . ALA A 1 80 ? -1.372 -1.492 4.521 1.00 98.12 80 ALA A C 1
ATOM 651 O O . ALA A 1 80 ? -1.018 -2.580 4.967 1.00 98.12 80 ALA A O 1
ATOM 652 N N . ALA A 1 81 ? -1.311 -0.384 5.247 1.00 97.62 81 ALA A N 1
ATOM 653 C CA . ALA A 1 81 ? -0.750 -0.337 6.583 1.00 97.62 81 ALA A CA 1
ATOM 654 C C . ALA A 1 81 ? -1.671 0.383 7.560 1.00 97.62 81 ALA A C 1
ATOM 656 O O . ALA A 1 81 ? -2.230 1.436 7.256 1.00 97.62 81 ALA A O 1
ATOM 657 N N . VAL A 1 82 ? -1.743 -0.145 8.774 1.00 97.38 82 VAL A N 1
ATOM 658 C CA . VAL A 1 82 ? -2.375 0.496 9.925 1.00 97.38 82 VAL A CA 1
ATOM 659 C C . VAL A 1 82 ? -1.345 0.630 11.032 1.00 97.38 82 VAL A C 1
ATOM 661 O O . VAL A 1 82 ? -0.613 -0.306 11.335 1.00 97.38 82 VAL A O 1
ATOM 664 N N . THR A 1 83 ? -1.256 1.814 11.619 1.00 96.81 83 THR A N 1
ATOM 665 C CA . THR A 1 83 ? -0.454 2.089 12.808 1.00 96.81 83 THR A CA 1
ATOM 666 C C . THR A 1 83 ? -1.404 2.387 13.952 1.00 96.81 83 THR A C 1
ATOM 668 O O . THR A 1 83 ? -2.184 3.332 13.867 1.00 96.81 83 THR A O 1
ATOM 671 N N . VAL A 1 84 ? -1.344 1.576 15.001 1.00 94.38 84 VAL A N 1
ATOM 672 C CA . VAL A 1 84 ? -2.157 1.704 16.209 1.00 94.38 84 VAL A CA 1
ATOM 673 C C . VAL A 1 84 ? -1.290 2.339 17.290 1.00 94.38 84 VAL A C 1
ATOM 675 O O . VAL A 1 84 ? -0.317 1.729 17.730 1.00 94.38 84 VAL A O 1
ATOM 678 N N . ALA A 1 85 ? -1.636 3.556 17.698 1.00 92.44 85 ALA A N 1
ATOM 679 C CA . ALA A 1 85 ? -0.998 4.285 18.789 1.00 92.44 85 ALA A CA 1
ATOM 680 C C . ALA A 1 85 ? -1.975 4.445 19.966 1.00 92.44 85 ALA A C 1
ATOM 682 O O . ALA A 1 85 ? -3.150 4.070 19.888 1.00 92.44 85 ALA A O 1
ATOM 683 N N . GLU A 1 86 ? -1.505 5.008 21.080 1.00 87.50 86 GLU A N 1
ATOM 684 C CA . GLU A 1 86 ? -2.381 5.297 22.213 1.00 87.50 86 GLU A CA 1
ATOM 685 C C . GLU A 1 86 ? -3.444 6.339 21.814 1.00 87.50 86 GLU A C 1
ATOM 687 O O . GLU A 1 86 ? -3.142 7.481 21.472 1.00 87.50 86 GLU A O 1
ATOM 692 N N . GLY A 1 87 ? -4.714 5.928 21.820 1.00 85.62 87 GLY A N 1
ATOM 693 C CA . GLY A 1 87 ? -5.863 6.807 21.587 1.00 85.62 87 GLY A CA 1
ATOM 694 C C . GLY A 1 87 ? -6.192 7.134 20.126 1.00 85.62 87 GLY A C 1
ATOM 695 O O . GLY A 1 87 ? -7.233 7.742 19.887 1.00 85.62 87 GLY A O 1
ATOM 696 N N . SER A 1 88 ? -5.376 6.730 19.147 1.00 93.94 88 SER A N 1
ATOM 697 C CA . SER A 1 88 ? -5.692 6.924 17.724 1.00 93.94 88 SER A CA 1
ATOM 698 C C . SER A 1 88 ? -4.941 5.963 16.802 1.00 93.94 88 SER A C 1
ATOM 700 O O . SER A 1 88 ? -3.954 5.334 17.184 1.00 93.94 88 SER A O 1
ATOM 702 N N . CYS A 1 89 ? -5.430 5.846 15.573 1.00 95.81 89 CYS A N 1
ATOM 703 C CA . CYS A 1 89 ? -4.839 5.066 14.500 1.00 95.81 89 CYS A CA 1
ATOM 704 C C . CYS A 1 89 ? -4.526 5.957 13.291 1.00 95.81 89 CYS A C 1
ATOM 706 O O . CYS A 1 89 ? -5.231 6.926 12.996 1.00 95.81 89 CYS A O 1
ATOM 708 N N . THR A 1 90 ? -3.494 5.562 12.553 1.00 97.25 90 THR A N 1
ATOM 709 C CA . THR A 1 90 ? -3.209 6.039 11.197 1.00 97.25 90 THR A CA 1
ATOM 710 C C . THR A 1 90 ? -3.348 4.868 10.239 1.00 97.25 90 THR A C 1
ATOM 712 O O . THR A 1 90 ? -2.858 3.777 10.522 1.00 97.25 90 THR A O 1
ATOM 715 N N . ALA A 1 91 ? -3.969 5.090 9.089 1.00 97.94 91 ALA A N 1
ATOM 716 C CA . ALA A 1 91 ? -4.084 4.112 8.020 1.00 97.94 91 ALA A CA 1
ATOM 717 C C . ALA A 1 91 ? -3.547 4.689 6.708 1.00 97.94 91 ALA A C 1
ATOM 719 O O . ALA A 1 91 ? -3.736 5.869 6.412 1.00 97.94 91 ALA A O 1
ATOM 720 N N . ARG A 1 92 ? -2.870 3.857 5.921 1.00 98.31 92 ARG A N 1
ATOM 721 C CA . ARG A 1 92 ? -2.251 4.242 4.652 1.00 98.31 92 ARG A CA 1
ATOM 722 C C . ARG A 1 92 ? -2.383 3.110 3.646 1.00 98.31 92 ARG A C 1
ATOM 724 O O . ARG A 1 92 ? -2.063 1.974 3.980 1.00 98.31 92 ARG A O 1
ATOM 731 N N . VAL A 1 93 ? -2.777 3.437 2.423 1.00 98.38 93 VAL A N 1
ATOM 732 C CA . VAL A 1 93 ? -2.629 2.555 1.261 1.00 98.38 93 VAL A CA 1
ATOM 733 C C . VAL A 1 93 ? -1.809 3.303 0.223 1.00 98.38 93 VAL A C 1
ATOM 735 O O . VAL A 1 93 ? -2.078 4.479 -0.024 1.00 98.38 93 VAL A O 1
ATOM 738 N N . ALA A 1 94 ? -0.789 2.666 -0.339 1.00 98.19 94 ALA A N 1
ATOM 739 C CA . ALA A 1 94 ? 0.094 3.319 -1.293 1.00 98.19 94 ALA A CA 1
ATOM 740 C C . ALA A 1 94 ? 0.681 2.345 -2.311 1.00 98.19 94 ALA A C 1
ATOM 742 O O . ALA A 1 94 ? 0.779 1.145 -2.049 1.00 98.19 94 ALA A O 1
ATOM 743 N N . VAL A 1 95 ? 1.103 2.912 -3.438 1.00 97.69 95 VAL A N 1
ATOM 744 C CA . VAL A 1 95 ? 2.034 2.291 -4.378 1.00 97.69 95 VAL A CA 1
ATOM 745 C C . VAL A 1 95 ? 3.340 3.068 -4.280 1.00 97.69 95 VAL A C 1
ATOM 747 O O . VAL A 1 95 ? 3.449 4.195 -4.772 1.00 97.69 95 VAL A O 1
ATOM 750 N N . ASP A 1 96 ? 4.295 2.485 -3.571 1.00 97.06 96 ASP A N 1
ATOM 751 C CA . ASP A 1 96 ? 5.638 3.023 -3.403 1.00 97.06 96 ASP A CA 1
ATOM 752 C C . ASP A 1 96 ? 6.568 2.385 -4.437 1.00 97.06 96 ASP A C 1
ATOM 754 O O . ASP A 1 96 ? 6.363 1.248 -4.854 1.00 97.06 96 ASP A O 1
ATOM 758 N N . VAL A 1 97 ? 7.599 3.104 -4.856 1.00 95.88 97 VAL A N 1
ATOM 759 C CA . VAL A 1 97 ? 8.601 2.594 -5.789 1.00 95.88 97 VAL A CA 1
ATOM 760 C C . VAL A 1 97 ? 9.999 2.903 -5.274 1.00 95.88 97 VAL A C 1
ATOM 762 O O . VAL A 1 97 ? 10.234 3.986 -4.741 1.00 95.88 97 VAL A O 1
ATOM 765 N N . HIS A 1 98 ? 10.920 1.962 -5.443 1.00 95.62 98 HIS A N 1
ATOM 766 C CA . HIS A 1 98 ? 12.344 2.139 -5.186 1.00 95.62 98 HIS A CA 1
ATOM 767 C C . HIS A 1 98 ? 13.103 1.782 -6.458 1.00 95.62 98 HIS A C 1
ATOM 769 O O . HIS A 1 98 ? 13.061 0.639 -6.911 1.00 95.62 98 HIS A O 1
ATOM 775 N N . LEU A 1 99 ? 13.743 2.781 -7.059 1.00 94.38 99 LEU A N 1
ATOM 776 C CA . LEU A 1 99 ? 14.414 2.630 -8.341 1.00 94.38 99 LEU A CA 1
ATOM 777 C C . LEU A 1 99 ? 15.932 2.653 -8.178 1.00 94.38 99 LEU A C 1
ATOM 779 O O . LEU A 1 99 ? 16.472 3.674 -7.764 1.00 94.38 99 LEU A O 1
ATOM 783 N N . ASP A 1 100 ? 16.624 1.595 -8.594 1.00 93.12 100 ASP A N 1
ATOM 784 C CA . ASP A 1 100 ? 18.095 1.590 -8.689 1.00 93.12 100 ASP A CA 1
ATOM 785 C C . ASP A 1 100 ? 18.639 2.462 -9.844 1.00 93.12 100 ASP A C 1
ATOM 787 O O . ASP A 1 100 ? 19.837 2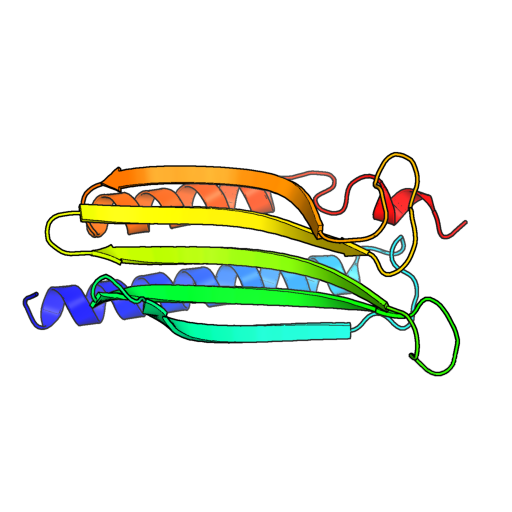.712 -9.934 1.00 93.12 100 ASP A O 1
ATOM 791 N N . ALA A 1 101 ? 17.768 2.961 -10.728 1.00 90.56 101 ALA A N 1
ATOM 792 C CA . ALA A 1 101 ? 18.106 3.850 -11.840 1.00 90.56 101 ALA A CA 1
ATOM 793 C C . ALA A 1 101 ? 16.899 4.736 -12.210 1.00 90.56 101 ALA A C 1
ATOM 795 O O . ALA A 1 101 ? 15.759 4.317 -12.028 1.00 90.56 101 ALA A O 1
ATOM 796 N N . PRO A 1 102 ? 17.092 5.958 -12.738 1.00 90.25 102 PRO A N 1
ATOM 797 C CA . PRO A 1 102 ? 15.978 6.843 -13.082 1.00 90.25 102 PRO A CA 1
ATOM 798 C C . PRO A 1 102 ? 15.135 6.312 -14.257 1.00 90.25 102 PRO A C 1
ATOM 800 O O . PRO A 1 102 ? 15.679 5.832 -15.253 1.00 90.25 102 PRO A O 1
ATOM 803 N N . VAL A 1 103 ? 13.809 6.489 -14.182 1.00 88.44 103 VAL A N 1
ATOM 804 C CA . VAL A 1 103 ? 12.834 6.034 -15.196 1.00 88.44 103 VAL A CA 1
ATOM 805 C C . VAL A 1 103 ? 11.840 7.155 -15.531 1.00 88.44 103 VAL A C 1
ATOM 807 O O . VAL A 1 103 ? 11.136 7.656 -14.656 1.00 88.44 103 VAL A O 1
ATOM 810 N N . ALA A 1 104 ? 11.754 7.570 -16.802 1.00 86.69 104 ALA A N 1
ATOM 811 C CA . ALA A 1 104 ? 11.044 8.787 -17.246 1.00 86.69 104 ALA A CA 1
ATOM 812 C C . ALA A 1 104 ? 11.352 10.011 -16.364 1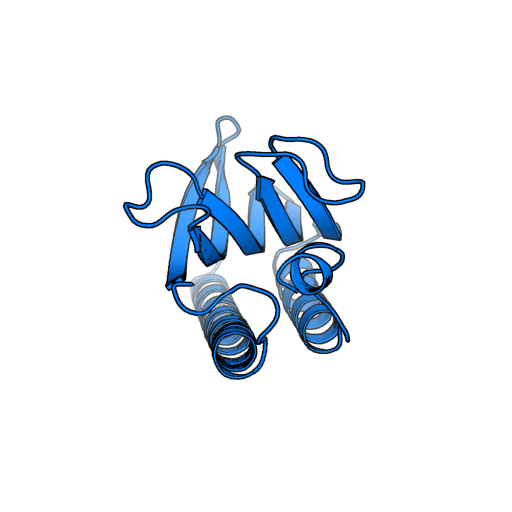.00 86.69 104 ALA A C 1
ATOM 814 O O . ALA A 1 104 ? 12.440 10.579 -16.420 1.00 86.69 104 ALA A O 1
ATOM 815 N N . ALA A 1 105 ? 10.355 10.444 -15.592 1.00 86.69 105 ALA A N 1
ATOM 816 C CA . ALA A 1 105 ? 10.388 11.601 -14.714 1.00 86.69 105 ALA A CA 1
ATOM 817 C C . ALA A 1 105 ? 10.639 11.207 -13.250 1.00 86.69 105 ALA A C 1
ATOM 819 O O . ALA A 1 105 ? 10.710 12.091 -12.397 1.00 86.69 105 ALA A O 1
ATOM 820 N N . LEU A 1 106 ? 10.753 9.908 -12.952 1.00 90.06 106 LEU A N 1
ATOM 821 C CA . LEU A 1 106 ? 11.071 9.410 -11.622 1.00 90.06 106 LEU A CA 1
ATOM 822 C C . LEU A 1 106 ? 12.592 9.381 -11.431 1.00 90.06 106 LEU A C 1
ATOM 824 O O . LEU A 1 106 ? 13.300 8.780 -12.246 1.00 90.06 106 LEU A O 1
ATOM 828 N N . PRO A 1 107 ? 13.110 10.033 -10.377 1.00 92.06 107 PRO A N 1
ATOM 829 C CA . PRO A 1 107 ? 14.518 9.933 -10.031 1.00 92.06 107 PRO A CA 1
ATOM 830 C C . PRO A 1 107 ? 14.848 8.540 -9.478 1.00 92.06 107 PRO A C 1
ATOM 832 O O . PRO A 1 107 ? 13.965 7.811 -9.030 1.00 92.06 107 PRO A O 1
ATOM 835 N N . GLU A 1 108 ? 16.138 8.210 -9.463 1.00 94.25 108 GLU A N 1
ATOM 836 C CA . GLU A 1 108 ? 16.670 7.099 -8.668 1.00 94.25 108 GLU A CA 1
ATOM 837 C C . GLU A 1 108 ? 16.278 7.252 -7.185 1.00 94.25 108 GLU A C 1
ATOM 839 O O . GLU A 1 108 ? 16.230 8.366 -6.647 1.00 94.25 108 GLU A O 1
ATOM 844 N N . GLY A 1 109 ? 16.022 6.125 -6.524 1.00 95.62 109 GLY A N 1
ATOM 845 C CA . GLY A 1 109 ? 15.653 6.035 -5.119 1.00 95.62 109 GLY A CA 1
ATOM 846 C C . GLY A 1 109 ? 14.141 5.928 -4.873 1.00 95.62 109 GLY A C 1
ATOM 847 O O . GLY A 1 109 ? 13.385 5.515 -5.756 1.00 95.62 109 GLY A O 1
ATOM 848 N N . PRO A 1 110 ? 13.686 6.237 -3.643 1.00 96.31 110 PRO A N 1
ATOM 849 C CA . PRO A 1 110 ? 12.291 6.089 -3.253 1.00 96.31 110 PRO A CA 1
ATOM 850 C C . PRO A 1 110 ? 11.402 7.177 -3.867 1.00 96.31 110 PRO A C 1
ATOM 852 O O . PRO A 1 110 ? 11.731 8.365 -3.842 1.00 96.31 110 PRO A O 1
ATOM 855 N N . SER A 1 111 ? 10.229 6.786 -4.350 1.00 95.56 111 SER A N 1
ATOM 856 C CA . SER A 1 111 ? 9.155 7.677 -4.795 1.00 95.56 111 SER A CA 1
ATOM 857 C C . SER A 1 111 ? 7.785 7.070 -4.484 1.00 95.56 111 SER A C 1
ATOM 859 O O . SER A 1 111 ? 7.662 5.879 -4.212 1.00 95.56 111 SER A O 1
ATOM 861 N N . VAL A 1 112 ? 6.738 7.896 -4.514 1.00 95.81 112 VAL A N 1
ATOM 862 C CA . VAL A 1 112 ? 5.354 7.462 -4.275 1.00 95.81 112 VAL A CA 1
ATOM 863 C C . VAL A 1 112 ? 4.550 7.708 -5.544 1.00 95.81 112 VAL A C 1
ATOM 865 O O . VAL A 1 112 ? 4.420 8.855 -5.971 1.00 95.81 112 VAL A O 1
ATOM 868 N N . LEU A 1 113 ? 4.022 6.644 -6.148 1.00 95.00 113 LEU A N 1
ATOM 869 C CA . LEU A 1 113 ? 3.205 6.731 -7.364 1.00 95.00 113 LEU A CA 1
ATOM 870 C C . LEU A 1 113 ? 1.760 7.095 -7.034 1.00 95.00 113 LEU A C 1
ATOM 872 O O . LEU A 1 113 ? 1.119 7.870 -7.744 1.00 95.00 113 LEU A O 1
ATOM 876 N N . TRP A 1 114 ? 1.253 6.554 -5.928 1.00 96.94 114 TRP A N 1
ATOM 877 C CA . TRP A 1 114 ? -0.106 6.793 -5.470 1.00 96.94 114 TRP A CA 1
ATOM 878 C C . TRP A 1 114 ? -0.208 6.614 -3.957 1.00 96.94 114 TRP A C 1
ATOM 880 O O . TRP A 1 114 ? 0.415 5.718 -3.390 1.00 96.94 114 TRP A O 1
ATOM 890 N N . GLU A 1 115 ? -1.015 7.447 -3.296 1.00 98.12 115 GLU A N 1
ATOM 891 C CA . GLU A 1 115 ? -1.246 7.359 -1.854 1.00 98.12 115 GLU A CA 1
ATOM 892 C C . GLU A 1 115 ? -2.662 7.800 -1.462 1.00 98.12 115 GLU A C 1
ATOM 894 O O . GLU A 1 115 ? -3.223 8.796 -1.943 1.00 98.12 115 GLU A O 1
ATOM 899 N N . ARG A 1 116 ? -3.209 7.069 -0.492 1.00 98.50 116 ARG A N 1
ATOM 900 C CA . ARG A 1 116 ? -4.319 7.483 0.358 1.00 98.50 116 ARG A CA 1
ATOM 901 C C . ARG A 1 116 ? -3.906 7.320 1.812 1.00 98.50 116 ARG A C 1
ATOM 903 O O . ARG A 1 116 ? -3.340 6.297 2.201 1.00 98.50 116 ARG A O 1
ATOM 910 N N . ARG A 1 117 ? -4.251 8.308 2.639 1.00 98.12 117 ARG A N 1
ATOM 911 C CA . ARG A 1 117 ? -3.955 8.291 4.072 1.00 98.12 117 ARG A CA 1
ATOM 912 C C . ARG A 1 117 ? -5.097 8.854 4.916 1.00 98.12 117 ARG A C 1
ATOM 914 O O . ARG A 1 117 ? -5.756 9.808 4.511 1.00 98.12 117 ARG A O 1
ATOM 921 N N . ALA A 1 118 ? -5.281 8.277 6.099 1.00 98.12 118 ALA A N 1
ATOM 922 C CA . ALA A 1 118 ? -6.124 8.796 7.166 1.00 98.12 118 ALA A CA 1
ATOM 923 C C . ALA A 1 118 ? -5.341 8.809 8.484 1.00 98.12 118 ALA A C 1
ATOM 925 O O . ALA A 1 118 ? -4.675 7.832 8.825 1.00 98.12 118 ALA A O 1
ATOM 926 N N . ASP A 1 119 ? -5.442 9.899 9.237 1.00 97.44 119 ASP A N 1
ATOM 927 C CA . ASP A 1 119 ? -4.765 10.088 10.520 1.00 97.44 119 ASP A CA 1
ATOM 928 C C . ASP A 1 119 ? -5.784 10.445 11.607 1.00 97.44 119 ASP A C 1
ATOM 930 O O . ASP A 1 119 ? -6.799 11.086 11.329 1.00 97.44 119 ASP A O 1
ATOM 934 N N . GLY A 1 120 ? -5.505 10.051 12.852 1.00 96.12 120 GLY A N 1
ATOM 935 C CA . GLY A 1 120 ? -6.333 10.423 14.003 1.00 96.12 120 GLY A CA 1
ATOM 936 C C . GLY A 1 120 ? -7.703 9.737 14.045 1.00 96.12 120 GLY A C 1
ATOM 937 O O . GLY A 1 120 ? -8.621 10.255 14.678 1.00 96.12 120 GLY A O 1
ATOM 938 N N . VAL A 1 121 ? -7.858 8.600 13.364 1.00 96.62 121 VAL A N 1
ATOM 939 C CA . VAL A 1 121 ? -9.104 7.819 13.337 1.00 96.62 121 VAL A CA 1
ATOM 940 C C . VAL A 1 121 ? -9.094 6.744 14.420 1.00 96.62 121 VAL A C 1
ATOM 942 O O . VAL A 1 121 ? -8.041 6.378 14.938 1.00 96.62 121 VAL A O 1
ATOM 945 N N . ASP A 1 122 ? -10.260 6.221 14.782 1.00 94.69 122 ASP A N 1
ATOM 946 C CA . ASP A 1 122 ? -10.326 5.001 15.583 1.00 94.69 122 ASP A CA 1
ATOM 947 C C . ASP A 1 122 ? -9.971 3.764 14.735 1.00 94.69 122 ASP A C 1
ATOM 949 O O . ASP A 1 122 ? -9.780 3.841 13.518 1.00 94.69 122 ASP A O 1
ATOM 953 N N . LEU A 1 123 ? -9.841 2.604 15.386 1.00 92.94 123 LEU A N 1
ATOM 954 C CA . LEU A 1 123 ? -9.443 1.369 14.707 1.00 92.94 123 LEU A CA 1
ATOM 955 C C . LEU A 1 123 ? -10.456 0.944 13.634 1.00 92.94 123 LEU A C 1
ATOM 957 O O . LEU A 1 123 ? -10.068 0.535 12.544 1.00 92.94 123 LEU A O 1
ATOM 961 N N . ASP A 1 124 ? -11.750 1.066 13.923 1.00 93.19 124 ASP A N 1
ATOM 962 C CA . ASP A 1 124 ? -12.812 0.734 12.972 1.00 93.19 124 ASP A CA 1
ATOM 963 C C . ASP A 1 124 ? -12.804 1.680 11.757 1.00 93.19 124 ASP A C 1
ATOM 965 O O . ASP A 1 124 ? -12.890 1.236 10.611 1.00 93.19 124 ASP A O 1
ATOM 969 N N . GLY A 1 125 ? -12.622 2.982 11.987 1.00 95.69 125 GLY A N 1
ATOM 970 C CA . GLY A 1 125 ? -12.437 3.978 10.939 1.00 95.69 125 GLY A CA 1
ATOM 971 C C . GLY A 1 125 ? -11.201 3.703 10.084 1.00 95.69 125 GLY A C 1
ATOM 972 O O . GLY A 1 125 ? -11.284 3.802 8.860 1.00 95.69 125 GLY A O 1
ATOM 973 N N . ALA A 1 126 ? -10.086 3.289 10.694 1.00 96.69 126 ALA A N 1
ATOM 974 C CA . ALA A 1 126 ? -8.883 2.870 9.978 1.00 96.69 126 ALA A CA 1
ATOM 975 C C . ALA A 1 126 ? -9.142 1.652 9.075 1.00 96.69 126 ALA A C 1
ATOM 977 O O . ALA A 1 126 ? -8.759 1.671 7.907 1.00 96.69 126 ALA A O 1
ATOM 978 N N . LEU A 1 127 ? -9.827 0.618 9.574 1.00 95.69 127 LEU A N 1
ATOM 979 C CA . LEU A 1 127 ? -10.147 -0.583 8.792 1.00 95.69 127 LEU A CA 1
ATOM 980 C C . LEU A 1 127 ? -11.097 -0.278 7.627 1.00 95.69 127 LEU A C 1
ATOM 982 O O . LEU A 1 127 ? -10.843 -0.701 6.498 1.00 95.69 127 LEU A O 1
ATOM 986 N N . ARG A 1 128 ? -12.153 0.511 7.866 1.00 96.38 128 ARG A N 1
ATOM 987 C CA . ARG A 1 128 ? -13.069 0.964 6.805 1.00 96.38 128 ARG A CA 1
ATOM 988 C C . ARG A 1 128 ? -12.350 1.800 5.751 1.00 96.38 128 ARG A C 1
ATOM 990 O O . ARG A 1 128 ? -12.600 1.626 4.559 1.00 96.38 128 ARG A O 1
ATOM 997 N N . PHE A 1 129 ? -11.449 2.678 6.185 1.00 98.00 129 PHE A N 1
ATOM 998 C CA . PHE A 1 129 ? -10.611 3.459 5.286 1.00 98.00 129 PHE A CA 1
ATOM 999 C C . PHE A 1 129 ? -9.723 2.558 4.419 1.00 98.00 129 PHE A C 1
ATOM 1001 O O . PHE A 1 129 ? -9.720 2.722 3.202 1.00 98.00 129 PHE A O 1
ATOM 1008 N N . LEU A 1 130 ? -9.020 1.586 5.016 1.00 97.75 130 LEU A N 1
ATOM 1009 C CA . LEU A 1 130 ? -8.175 0.648 4.271 1.00 97.75 130 LEU A CA 1
ATOM 1010 C C . LEU A 1 130 ? -8.980 -0.123 3.226 1.00 97.75 130 LEU A C 1
ATOM 1012 O O . LEU A 1 130 ? -8.551 -0.207 2.080 1.00 97.75 130 LEU A O 1
ATOM 1016 N N . ALA A 1 131 ? -10.159 -0.631 3.591 1.00 96.44 131 ALA A N 1
ATOM 1017 C CA . ALA A 1 131 ? -11.033 -1.324 2.650 1.00 96.44 131 ALA A CA 1
ATOM 1018 C C . ALA A 1 131 ? -11.425 -0.435 1.467 1.00 96.44 131 ALA A C 1
ATOM 1020 O O . ALA A 1 131 ? -11.282 -0.861 0.327 1.00 96.44 131 ALA A O 1
ATOM 1021 N N . SER A 1 132 ? -11.854 0.804 1.718 1.00 97.62 132 SER A N 1
ATOM 1022 C CA . SER A 1 132 ? -12.206 1.744 0.646 1.00 97.62 132 SER A CA 1
ATOM 1023 C C . SER A 1 132 ? -11.010 2.079 -0.246 1.00 97.62 132 SER A C 1
ATOM 1025 O O . SER A 1 132 ? -11.125 2.059 -1.467 1.00 97.62 132 SER A O 1
ATOM 1027 N N . ALA A 1 133 ? -9.853 2.365 0.352 1.00 97.50 133 ALA A N 1
ATOM 1028 C CA . ALA A 1 133 ? -8.659 2.755 -0.384 1.00 97.50 133 ALA A CA 1
ATOM 1029 C C . ALA A 1 133 ? -8.062 1.593 -1.199 1.00 97.50 133 ALA A C 1
ATOM 1031 O O . ALA A 1 133 ? -7.553 1.826 -2.290 1.00 97.50 133 ALA A O 1
ATOM 1032 N N . VAL A 1 134 ? -8.160 0.346 -0.721 1.00 96.81 134 VAL A N 1
ATOM 1033 C CA . VAL A 1 134 ? -7.778 -0.842 -1.506 1.00 96.81 134 VAL A CA 1
ATOM 1034 C C . VAL A 1 134 ? -8.707 -1.039 -2.708 1.00 96.81 134 VAL A C 1
ATOM 1036 O O . VAL A 1 134 ? -8.229 -1.400 -3.779 1.00 96.81 134 VAL A O 1
ATOM 1039 N N . GLU A 1 135 ? -10.007 -0.761 -2.580 1.00 95.56 135 GLU A N 1
ATOM 1040 C CA . GLU A 1 135 ? -10.915 -0.805 -3.738 1.00 95.56 135 GLU A CA 1
ATOM 1041 C C . GLU A 1 135 ? -10.613 0.305 -4.752 1.00 95.56 135 GLU A C 1
ATOM 1043 O O . GLU A 1 135 ? -10.652 0.057 -5.954 1.00 95.56 135 GLU A O 1
ATOM 1048 N N . GLU A 1 136 ? -10.277 1.516 -4.291 1.00 96.25 136 GLU A N 1
ATOM 1049 C CA . GLU A 1 136 ? -9.809 2.591 -5.177 1.00 96.25 136 GLU A CA 1
ATOM 1050 C C . GLU A 1 136 ? -8.530 2.188 -5.919 1.00 96.25 136 GLU A C 1
ATOM 1052 O O . GLU A 1 136 ? -8.443 2.391 -7.127 1.00 96.25 136 GLU A O 1
ATOM 1057 N N . LEU A 1 137 ? -7.569 1.591 -5.207 1.00 95.44 137 LEU A N 1
ATOM 1058 C CA . LEU A 1 137 ? -6.325 1.071 -5.773 1.00 95.44 137 LEU A CA 1
ATOM 1059 C C . LEU A 1 137 ? -6.596 0.004 -6.843 1.00 95.44 137 LEU A C 1
ATOM 1061 O O . LEU A 1 137 ? -6.020 0.070 -7.923 1.00 95.44 137 LEU A O 1
ATOM 1065 N N . HIS A 1 138 ? -7.518 -0.926 -6.578 1.00 92.00 138 HIS A N 1
ATOM 1066 C CA . HIS A 1 138 ? -7.923 -1.942 -7.552 1.00 92.00 138 HIS A CA 1
ATOM 1067 C C . HIS A 1 138 ? -8.504 -1.318 -8.831 1.00 92.00 138 HIS A C 1
ATOM 1069 O O . HIS A 1 138 ? -8.332 -1.853 -9.922 1.00 92.00 138 HIS A O 1
ATOM 1075 N N . GLY A 1 139 ? -9.204 -0.189 -8.698 1.00 91.62 139 GLY A N 1
ATOM 1076 C CA . GLY A 1 139 ? -9.801 0.539 -9.814 1.00 91.62 139 GLY A CA 1
ATOM 1077 C C . GLY A 1 139 ? -8.835 1.423 -10.608 1.00 91.62 139 GLY A C 1
ATOM 1078 O O . GLY A 1 139 ? -9.291 2.091 -11.536 1.00 91.62 139 GLY A O 1
ATOM 1079 N N . LEU A 1 140 ? -7.543 1.480 -10.259 1.00 91.50 140 LEU A N 1
ATOM 1080 C CA . LEU A 1 140 ? -6.565 2.258 -11.021 1.00 91.50 140 LEU A CA 1
ATOM 1081 C C . LEU A 1 140 ? -6.297 1.605 -12.380 1.00 91.50 140 LEU A C 1
ATOM 1083 O O . LEU A 1 140 ? -6.002 0.418 -12.463 1.00 91.50 140 LEU A O 1
ATOM 1087 N N . GLU A 1 141 ? -6.358 2.409 -13.443 1.00 86.62 141 GLU A N 1
ATOM 1088 C CA . GLU A 1 141 ? -6.079 1.940 -14.807 1.00 86.62 141 GLU A CA 1
ATOM 1089 C C . GLU A 1 141 ? -4.601 1.568 -15.002 1.00 86.62 141 GLU A C 1
ATOM 1091 O O . GLU A 1 141 ? -4.301 0.600 -15.694 1.00 86.62 141 GLU A O 1
ATOM 1096 N N . ASP A 1 142 ? -3.686 2.316 -14.378 1.00 86.75 142 ASP A N 1
ATOM 1097 C CA . ASP A 1 142 ? -2.241 2.079 -14.439 1.00 86.75 142 ASP A CA 1
ATOM 1098 C C . ASP A 1 142 ? -1.586 2.380 -13.077 1.00 86.75 142 ASP A C 1
ATOM 1100 O O . ASP A 1 142 ? -1.179 3.516 -12.813 1.00 86.75 142 ASP A O 1
ATOM 1104 N N . PRO A 1 143 ? -1.512 1.387 -12.170 1.00 90.31 143 PRO A N 1
ATOM 1105 C CA . PRO A 1 143 ? -0.926 1.582 -10.847 1.00 90.31 143 PRO A CA 1
ATOM 1106 C C . PRO A 1 143 ? 0.609 1.678 -10.870 1.00 90.31 143 PRO A C 1
ATOM 1108 O O . PRO A 1 143 ? 1.199 2.167 -9.910 1.00 90.31 143 PRO A O 1
ATOM 1111 N N . PHE A 1 144 ? 1.260 1.240 -11.950 1.00 89.50 144 PHE A N 1
ATOM 1112 C CA . PHE A 1 144 ? 2.719 1.285 -12.114 1.00 89.50 144 PHE A CA 1
ATOM 1113 C C . PHE A 1 144 ? 3.199 2.584 -12.772 1.00 89.50 144 PHE A C 1
ATOM 1115 O O . PHE A 1 144 ? 4.389 2.913 -12.719 1.00 89.50 144 PHE A O 1
ATOM 1122 N N . GLY A 1 145 ? 2.277 3.331 -13.382 1.00 86.56 145 GLY A N 1
ATOM 1123 C CA . GLY A 1 145 ? 2.529 4.620 -14.001 1.00 86.56 145 GLY A CA 1
ATOM 1124 C C . GLY A 1 145 ? 3.657 4.537 -15.035 1.00 86.56 145 GLY A C 1
ATOM 1125 O O . GLY A 1 145 ? 3.628 3.693 -15.927 1.00 86.56 145 GLY A O 1
ATOM 1126 N N . PRO A 1 146 ? 4.700 5.378 -14.935 1.00 83.75 146 PRO A N 1
ATOM 1127 C CA . PRO A 1 146 ? 5.721 5.463 -15.978 1.00 83.75 146 PRO A CA 1
ATOM 1128 C C . PRO A 1 146 ? 6.502 4.157 -16.196 1.00 83.75 146 PRO A C 1
ATOM 1130 O O . PRO A 1 146 ? 7.065 3.975 -17.274 1.00 83.75 146 PRO A O 1
ATOM 1133 N N . LEU A 1 147 ? 6.521 3.232 -15.231 1.00 83.00 147 LEU A N 1
ATOM 1134 C CA . LEU A 1 147 ? 7.302 1.994 -15.322 1.00 83.00 147 LEU A CA 1
ATOM 1135 C C . LEU A 1 147 ? 6.835 1.066 -16.452 1.00 83.00 147 LEU A C 1
ATOM 1137 O O . LEU A 1 147 ? 7.653 0.362 -17.030 1.00 83.00 147 LEU A O 1
ATOM 1141 N N . THR A 1 148 ? 5.554 1.106 -16.828 1.00 77.38 148 THR A N 1
ATOM 1142 C CA . THR A 1 148 ? 4.996 0.240 -17.886 1.00 77.38 148 THR A CA 1
ATOM 1143 C C . THR A 1 148 ? 5.341 0.704 -19.299 1.00 77.38 148 THR A C 1
ATOM 1145 O O . THR A 1 148 ? 5.199 -0.054 -20.257 1.00 77.38 148 THR A O 1
ATOM 1148 N N . THR A 1 149 ? 5.804 1.948 -19.450 1.00 62.69 149 THR A N 1
ATOM 1149 C CA . THR A 1 149 ? 6.051 2.578 -20.759 1.00 62.69 149 THR A CA 1
ATOM 1150 C C . THR A 1 149 ? 7.495 2.475 -21.254 1.00 62.69 149 THR A C 1
ATOM 1152 O O . THR A 1 149 ? 7.771 2.876 -22.383 1.00 62.69 149 THR A O 1
ATOM 1155 N N . HIS A 1 150 ? 8.415 1.929 -20.451 1.00 51.75 150 HIS A N 1
ATOM 1156 C CA . HIS A 1 150 ? 9.859 1.992 -20.721 1.00 51.75 150 HIS A CA 1
ATOM 1157 C C . HIS A 1 150 ? 10.520 0.715 -21.240 1.00 51.75 150 HIS A C 1
ATOM 1159 O O . HIS A 1 150 ? 11.689 0.766 -21.612 1.00 51.75 150 HIS A O 1
ATOM 1165 N N . HIS A 1 151 ? 9.791 -0.395 -21.326 1.00 46.81 151 HIS A N 1
ATOM 1166 C CA . HIS A 1 151 ? 10.337 -1.677 -21.781 1.00 46.81 151 HIS A CA 1
ATOM 1167 C C . HIS A 1 151 ? 10.078 -1.979 -23.278 1.00 46.81 151 HIS A C 1
ATOM 1169 O O . HIS A 1 151 ? 10.042 -3.147 -23.661 1.00 46.81 151 HIS A O 1
ATOM 1175 N N . GLN A 1 152 ? 9.906 -0.951 -24.129 1.00 38.69 152 GLN A N 1
ATOM 1176 C CA . GLN A 1 152 ? 9.855 -1.096 -25.601 1.00 38.69 152 GLN A CA 1
ATOM 1177 C C . GLN A 1 152 ? 11.202 -0.831 -26.275 1.00 38.69 152 GLN A C 1
ATOM 1179 O O . GLN A 1 152 ? 11.851 0.179 -25.923 1.00 38.69 152 GLN A O 1
#